Protein AF-A0A943X2M8-F1 (afdb_monomer)

Foldseek 3Di:
DDQCLLCCLVVLCVVLVVVLVPDPDPVVSVVSQLVSLVVSLVSLVVSLPDPHDWRFPDDDDVPDTDIDDRDPVNSVVSNVVSVVSSVD

Secondary structure (DSSP, 8-state):
--GGGGGHHHHHHHHHHHHHHT---HHHHHHHHHHHHHHHHHHHHHHHHS----EEEEEEETTEEEEE---HHHHHHHHHHHHHHHH-

Structure (mmCIF, N/CA/C/O backbone):
data_AF-A0A943X2M8-F1
#
_entry.id   AF-A0A943X2M8-F1
#
loop_
_atom_site.group_PDB
_atom_site.id
_atom_site.type_symbol
_atom_site.label_atom_id
_atom_site.label_alt_id
_atom_site.label_comp_id
_atom_site.label_asym_id
_atom_site.label_entity_id
_atom_site.label_seq_id
_atom_site.pdbx_PDB_ins_code
_atom_site.Cartn_x
_atom_site.Cartn_y
_atom_site.Cartn_z
_atom_site.occupancy
_atom_site.B_iso_or_equiv
_atom_site.auth_seq_id
_atom_site.auth_comp_id
_atom_site.auth_asym_id
_atom_site.auth_atom_id
_atom_site.pdbx_PDB_model_num
ATOM 1 N N . MET A 1 1 ? 6.752 1.835 23.129 1.00 49.66 1 MET A N 1
ATOM 2 C CA . MET A 1 1 ? 6.903 1.246 21.777 1.00 49.66 1 MET A CA 1
ATOM 3 C C . MET A 1 1 ? 6.356 2.252 20.770 1.00 49.66 1 MET A C 1
ATOM 5 O O . MET A 1 1 ? 5.315 2.839 21.039 1.00 49.66 1 MET A O 1
ATOM 9 N N . TRP A 1 2 ? 7.106 2.584 19.716 1.00 55.41 2 TRP A N 1
ATOM 10 C CA . TRP A 1 2 ? 6.785 3.706 18.818 1.00 55.41 2 TRP A CA 1
ATOM 11 C C . TRP A 1 2 ? 5.479 3.441 18.049 1.00 55.41 2 TRP A C 1
ATOM 13 O O . TRP A 1 2 ? 5.332 2.391 17.440 1.00 55.41 2 TRP A O 1
ATOM 23 N N . ARG A 1 3 ? 4.524 4.380 18.066 1.00 62.75 3 ARG A N 1
ATOM 24 C CA . ARG A 1 3 ? 3.170 4.172 17.508 1.00 62.75 3 ARG A CA 1
ATOM 25 C C . ARG A 1 3 ? 3.082 4.285 15.971 1.00 62.75 3 ARG A C 1
ATOM 27 O O . ARG A 1 3 ? 2.102 3.853 15.384 1.00 62.75 3 ARG A O 1
ATOM 34 N N . GLY A 1 4 ? 4.105 4.832 15.308 1.00 71.62 4 GLY A N 1
ATOM 35 C CA . GLY A 1 4 ? 4.083 5.127 13.865 1.00 71.62 4 GLY A CA 1
ATOM 36 C C . GLY A 1 4 ? 4.307 3.938 12.918 1.00 71.62 4 GLY A C 1
ATOM 37 O O . GLY A 1 4 ? 4.287 4.124 11.706 1.00 71.62 4 GLY A O 1
ATOM 38 N N . TRP A 1 5 ? 4.517 2.721 13.425 1.00 80.62 5 TRP A N 1
ATOM 39 C CA . TRP A 1 5 ? 4.844 1.556 12.587 1.00 80.62 5 TRP A CA 1
ATOM 40 C C . TRP A 1 5 ? 3.692 1.140 11.668 1.00 80.62 5 TRP A C 1
ATOM 42 O O . TRP A 1 5 ? 3.939 0.652 10.571 1.00 80.62 5 TRP A O 1
ATOM 52 N N . LEU A 1 6 ? 2.446 1.421 12.064 1.00 84.25 6 LEU A N 1
ATOM 53 C CA . LEU A 1 6 ? 1.251 1.172 11.251 1.00 84.25 6 LEU A CA 1
ATOM 54 C C . LEU A 1 6 ? 1.199 2.008 9.964 1.00 84.25 6 LEU A C 1
ATOM 56 O O . LEU A 1 6 ? 0.476 1.653 9.037 1.00 84.25 6 LEU A O 1
ATOM 60 N N . LEU A 1 7 ? 1.980 3.088 9.877 1.00 87.19 7 LEU A N 1
ATOM 61 C CA . LEU A 1 7 ? 2.101 3.878 8.653 1.00 87.19 7 LEU A CA 1
ATOM 62 C C . LEU A 1 7 ? 3.078 3.265 7.650 1.00 87.19 7 LEU A C 1
ATOM 64 O O . LEU A 1 7 ? 2.919 3.488 6.454 1.00 87.19 7 LEU A O 1
ATOM 68 N N . LEU A 1 8 ? 4.080 2.502 8.100 1.00 89.19 8 LEU A N 1
ATOM 69 C CA . LEU A 1 8 ? 5.126 1.973 7.217 1.00 89.19 8 L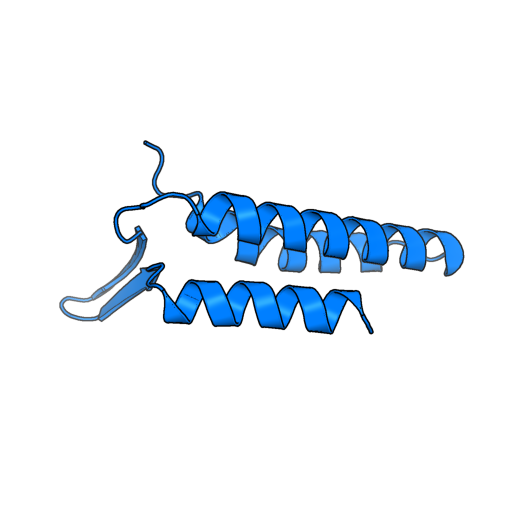EU A CA 1
ATOM 70 C C . LEU A 1 8 ? 4.553 1.125 6.067 1.00 89.19 8 LEU A C 1
ATOM 72 O O . LEU A 1 8 ? 4.937 1.380 4.925 1.00 89.19 8 LEU A O 1
ATOM 76 N N . PRO A 1 9 ? 3.600 0.198 6.305 1.00 88.44 9 PRO A N 1
ATOM 77 C CA . PRO A 1 9 ? 2.956 -0.568 5.238 1.00 88.44 9 PRO A CA 1
ATOM 78 C C . PRO A 1 9 ? 2.196 0.285 4.218 1.00 88.44 9 PRO A C 1
ATOM 80 O O . PRO A 1 9 ? 1.950 -0.165 3.108 1.00 88.44 9 PRO A O 1
ATOM 83 N N . ILE A 1 10 ? 1.804 1.508 4.570 1.00 89.19 10 ILE A N 1
ATOM 84 C CA . ILE A 1 10 ? 1.095 2.421 3.666 1.00 89.19 10 ILE A CA 1
ATOM 85 C C . ILE A 1 10 ? 2.104 3.300 2.912 1.00 89.19 10 ILE A C 1
ATOM 87 O O . ILE A 1 10 ? 1.966 3.534 1.712 1.00 89.19 10 ILE A O 1
ATOM 91 N N . LEU A 1 11 ? 3.152 3.758 3.600 1.00 91.00 11 LEU A N 1
ATOM 92 C CA . LEU A 1 11 ? 4.161 4.665 3.055 1.00 91.00 11 LEU A CA 1
ATOM 93 C C . LEU A 1 11 ? 5.137 3.972 2.101 1.00 91.00 11 LEU A C 1
ATOM 95 O O . LEU A 1 11 ? 5.484 4.553 1.075 1.00 91.00 11 LEU A O 1
ATOM 99 N N . LEU A 1 12 ? 5.577 2.748 2.408 1.00 91.88 12 LEU A N 1
ATOM 100 C CA . LEU A 1 12 ? 6.543 2.015 1.586 1.00 91.88 12 LEU A CA 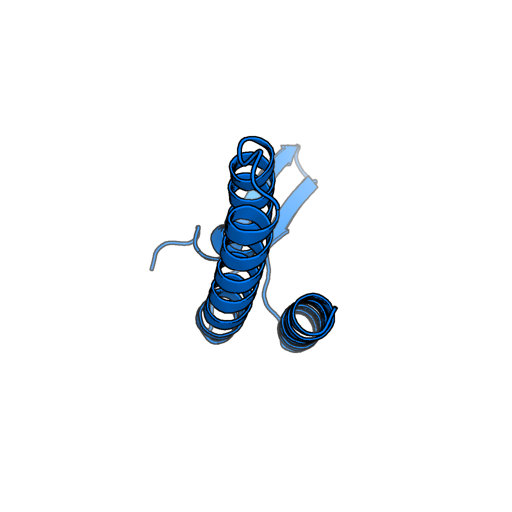1
ATOM 101 C C . LEU A 1 12 ? 6.085 1.826 0.125 1.00 91.88 12 LEU A C 1
ATOM 103 O O . LEU A 1 12 ? 6.856 2.181 -0.771 1.00 91.88 12 LEU A O 1
ATOM 107 N N . PRO A 1 13 ? 4.859 1.348 -0.165 1.00 91.25 13 PRO A N 1
ATOM 108 C CA . PRO A 1 13 ? 4.418 1.174 -1.542 1.00 91.25 13 PRO A CA 1
ATOM 109 C C . PRO A 1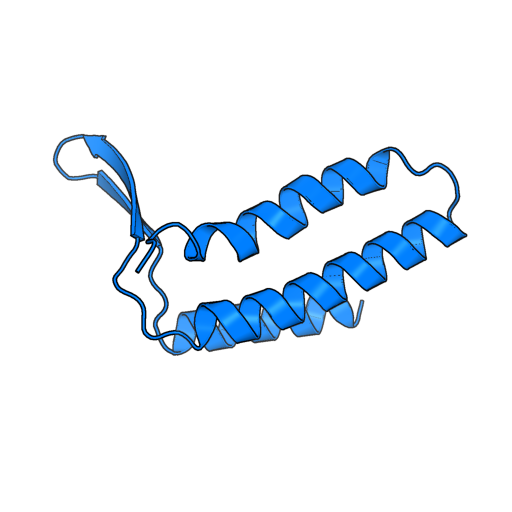 13 ? 4.116 2.516 -2.218 1.00 91.25 13 PRO A C 1
ATOM 111 O O . PRO A 1 13 ? 4.385 2.659 -3.408 1.00 91.25 13 PRO A O 1
ATOM 114 N N . ALA A 1 14 ? 3.630 3.519 -1.478 1.00 91.56 14 ALA A N 1
ATOM 115 C CA . ALA A 1 14 ? 3.368 4.848 -2.025 1.0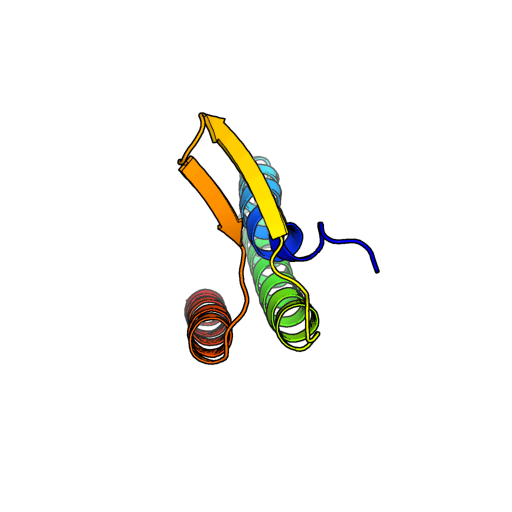0 91.56 14 ALA A CA 1
ATOM 116 C C . ALA A 1 14 ? 4.665 5.548 -2.465 1.00 91.56 14 ALA A C 1
ATOM 118 O O . ALA A 1 14 ? 4.794 5.966 -3.615 1.00 91.56 14 ALA A O 1
ATOM 119 N N . LEU A 1 15 ? 5.657 5.629 -1.575 1.00 92.50 15 LEU A N 1
ATOM 120 C CA . LEU A 1 15 ? 6.936 6.282 -1.859 1.00 92.50 15 LEU A CA 1
ATOM 121 C C . LEU A 1 15 ? 7.785 5.466 -2.829 1.00 92.50 15 LEU A C 1
ATOM 123 O O . LEU A 1 15 ? 8.357 6.012 -3.772 1.00 92.50 15 LEU A O 1
ATOM 127 N N . GLY A 1 16 ? 7.859 4.153 -2.628 1.00 90.19 16 GLY A N 1
ATOM 128 C CA . GLY A 1 16 ? 8.635 3.296 -3.507 1.00 90.19 16 GLY A CA 1
ATOM 129 C C . GLY A 1 16 ? 8.010 3.174 -4.901 1.00 90.19 16 GLY A C 1
ATOM 130 O O . GLY A 1 16 ? 8.743 3.153 -5.886 1.00 90.19 16 GLY A O 1
ATOM 131 N N . GLY A 1 17 ? 6.678 3.211 -5.018 1.00 89.38 17 GLY A N 1
ATOM 132 C CA . GLY A 1 17 ? 5.980 3.307 -6.301 1.00 89.38 17 GLY A CA 1
ATOM 133 C C . GLY A 1 17 ? 6.371 4.564 -7.080 1.00 89.38 17 GLY A C 1
ATOM 134 O O . GLY A 1 17 ? 6.705 4.466 -8.260 1.00 89.38 17 GLY A O 1
ATOM 135 N N . ILE A 1 18 ? 6.434 5.722 -6.410 1.00 92.38 18 ILE A N 1
ATOM 136 C CA . ILE A 1 18 ? 6.930 6.975 -7.006 1.00 92.38 18 ILE A CA 1
ATOM 137 C C . ILE A 1 18 ? 8.397 6.831 -7.430 1.00 92.38 18 ILE A C 1
ATOM 139 O O . ILE A 1 18 ? 8.751 7.200 -8.548 1.00 92.38 18 ILE A O 1
ATOM 143 N N . GLY A 1 19 ? 9.251 6.253 -6.580 1.00 88.81 19 GLY A N 1
ATOM 144 C CA . GLY A 1 19 ? 10.674 6.063 -6.884 1.00 88.81 19 GLY A CA 1
ATOM 145 C C . GLY A 1 19 ? 10.923 5.209 -8.133 1.00 88.81 19 GLY A C 1
ATOM 146 O O . GLY A 1 19 ? 11.832 5.483 -8.916 1.00 88.81 19 GLY A O 1
ATOM 147 N N . VAL A 1 20 ? 10.075 4.209 -8.373 1.00 90.25 20 VAL A N 1
ATOM 148 C CA . VAL A 1 20 ? 10.156 3.329 -9.547 1.00 90.25 20 VAL A CA 1
ATOM 149 C C . VAL A 1 20 ? 9.795 4.058 -10.854 1.00 90.25 20 VAL A C 1
ATOM 151 O O . VAL A 1 20 ? 10.268 3.648 -11.919 1.00 90.25 20 VAL A O 1
ATOM 154 N N . LEU A 1 21 ? 9.027 5.156 -10.809 1.00 88.94 21 LEU A N 1
ATOM 155 C CA . LEU A 1 21 ? 8.670 5.948 -12.001 1.00 88.94 21 LEU A CA 1
ATOM 156 C C . LEU A 1 21 ? 9.894 6.566 -12.689 1.00 88.94 21 LEU A C 1
ATOM 158 O O . LEU A 1 21 ? 9.901 6.701 -13.910 1.00 88.94 21 LEU A O 1
ATOM 162 N N . GLY A 1 22 ? 10.945 6.883 -11.928 1.00 88.25 22 GLY A N 1
ATOM 163 C CA . GLY A 1 22 ? 12.203 7.410 -12.467 1.00 88.25 22 GLY A CA 1
ATOM 164 C C . GLY A 1 22 ? 13.065 6.369 -13.193 1.00 88.25 22 GLY A C 1
ATOM 165 O O . GLY A 1 22 ? 14.097 6.710 -13.767 1.00 88.25 22 GLY A O 1
ATOM 166 N N . ILE A 1 23 ? 12.682 5.087 -13.180 1.00 90.12 23 ILE A N 1
ATOM 167 C CA . ILE A 1 23 ? 13.462 4.013 -13.800 1.00 90.12 23 ILE A CA 1
ATOM 168 C C . ILE A 1 23 ? 13.003 3.809 -15.246 1.00 90.12 23 ILE A C 1
ATOM 170 O O . ILE A 1 23 ? 11.993 3.162 -15.531 1.00 90.12 23 ILE A O 1
ATOM 174 N N . HIS A 1 24 ? 13.805 4.305 -16.184 1.00 89.81 24 HIS A N 1
ATOM 175 C CA . HIS A 1 24 ? 13.501 4.219 -17.615 1.00 89.81 24 HIS A CA 1
ATOM 176 C C . HIS A 1 24 ? 13.794 2.843 -18.237 1.00 89.81 24 HIS A C 1
ATOM 178 O O . HIS A 1 24 ? 13.329 2.541 -19.333 1.00 89.81 24 HIS A O 1
ATOM 184 N N . THR A 1 25 ? 14.527 1.969 -17.543 1.00 93.31 25 THR A N 1
ATOM 185 C CA . THR A 1 25 ? 14.853 0.624 -18.034 1.00 93.31 25 THR A CA 1
ATOM 186 C C . THR A 1 25 ? 13.864 -0.422 -17.520 1.00 93.31 25 THR A C 1
ATOM 188 O O . THR A 1 25 ? 13.789 -0.707 -16.326 1.00 93.31 25 THR A O 1
ATOM 191 N N . LEU A 1 26 ? 13.144 -1.077 -18.437 1.00 89.94 26 LEU A N 1
ATOM 192 C CA . LEU A 1 26 ? 12.111 -2.077 -18.118 1.00 89.94 26 LEU A CA 1
ATOM 193 C C . LEU A 1 26 ? 12.604 -3.212 -17.204 1.00 89.94 26 LEU A C 1
ATOM 195 O O . LEU A 1 26 ? 11.898 -3.611 -16.278 1.00 89.94 26 LEU A O 1
ATOM 199 N N . ARG A 1 27 ? 13.822 -3.722 -17.433 1.00 93.25 27 ARG A N 1
ATOM 200 C CA . ARG A 1 27 ? 14.403 -4.820 -16.641 1.00 93.25 27 ARG A CA 1
ATOM 201 C C . ARG A 1 27 ? 14.663 -4.408 -15.189 1.00 93.25 27 ARG A C 1
ATOM 203 O O . ARG A 1 27 ? 14.348 -5.169 -14.277 1.00 93.25 27 ARG A O 1
ATOM 210 N N . VAL A 1 28 ? 15.233 -3.221 -14.982 1.00 91.94 28 VAL A N 1
ATOM 211 C CA . VAL A 1 28 ? 15.534 -2.692 -13.643 1.00 91.94 28 VAL A CA 1
ATOM 212 C C . VAL A 1 28 ? 14.242 -2.302 -12.941 1.00 91.94 28 VAL A C 1
ATOM 214 O O . VAL A 1 28 ? 14.057 -2.661 -11.784 1.00 91.94 28 VAL A O 1
ATOM 217 N N . ARG A 1 29 ? 13.308 -1.675 -13.665 1.00 91.75 29 ARG A N 1
ATOM 218 C CA . ARG A 1 29 ? 11.993 -1.302 -13.142 1.00 91.75 29 ARG A CA 1
ATOM 219 C C . ARG A 1 29 ? 11.237 -2.519 -12.624 1.00 91.75 29 ARG A C 1
ATOM 221 O O . ARG A 1 29 ? 10.764 -2.500 -11.497 1.00 91.75 29 ARG A O 1
ATOM 228 N N . ARG A 1 30 ? 11.194 -3.609 -13.401 1.00 90.88 30 ARG A N 1
ATOM 229 C CA . ARG A 1 30 ? 10.538 -4.858 -12.984 1.00 90.88 30 ARG A CA 1
ATOM 230 C C . ARG A 1 30 ? 11.178 -5.441 -11.723 1.00 90.88 30 ARG A C 1
ATOM 232 O O . ARG A 1 30 ? 10.459 -5.769 -10.792 1.00 90.88 30 ARG A O 1
ATOM 239 N N . ARG A 1 31 ? 12.514 -5.512 -11.656 1.00 92.56 31 ARG A N 1
ATOM 240 C CA . ARG A 1 31 ? 13.217 -5.987 -10.449 1.00 92.56 31 ARG A CA 1
ATOM 241 C C . ARG A 1 31 ? 12.937 -5.107 -9.232 1.00 92.56 31 ARG A C 1
ATOM 243 O O . ARG A 1 31 ? 12.701 -5.641 -8.157 1.00 92.56 31 ARG A O 1
ATOM 250 N N . ALA A 1 32 ? 12.941 -3.787 -9.404 1.00 92.81 32 ALA A N 1
ATOM 251 C CA . ALA A 1 32 ? 12.648 -2.842 -8.333 1.00 92.81 32 ALA A CA 1
ATOM 252 C C . ALA A 1 32 ? 11.216 -3.012 -7.803 1.00 92.81 32 ALA A C 1
ATOM 254 O O . ALA A 1 32 ? 11.033 -3.086 -6.593 1.00 92.81 32 ALA A O 1
ATOM 255 N N . VAL A 1 33 ? 10.223 -3.167 -8.690 1.00 92.06 33 VAL A N 1
ATOM 256 C CA . VAL A 1 33 ? 8.833 -3.469 -8.301 1.00 92.06 33 VAL A CA 1
ATOM 257 C C . VAL A 1 33 ? 8.746 -4.798 -7.556 1.00 92.06 33 VAL A C 1
ATOM 259 O O . VAL A 1 33 ? 8.161 -4.844 -6.481 1.00 92.06 33 VAL A O 1
ATOM 262 N N . SER A 1 34 ? 9.362 -5.868 -8.068 1.00 92.19 34 SER A N 1
ATOM 263 C CA . SER A 1 34 ? 9.333 -7.175 -7.398 1.00 92.19 34 SER A CA 1
ATOM 264 C C . SER A 1 34 ? 9.966 -7.130 -6.004 1.00 92.19 34 SER A C 1
ATOM 266 O O . SER A 1 34 ? 9.415 -7.697 -5.065 1.00 92.19 34 SER A O 1
ATOM 268 N N . LEU A 1 35 ? 11.095 -6.431 -5.846 1.00 93.25 35 LEU A N 1
ATOM 269 C CA . LEU A 1 35 ? 11.737 -6.240 -4.542 1.00 93.25 35 LEU A CA 1
ATOM 270 C C . LEU A 1 35 ? 10.871 -5.404 -3.598 1.00 93.25 35 LEU A C 1
ATOM 272 O O . LEU A 1 35 ? 10.766 -5.734 -2.421 1.00 93.25 35 LEU A O 1
ATOM 276 N N . LEU A 1 36 ? 10.228 -4.355 -4.113 1.00 93.81 36 LEU A N 1
ATOM 277 C CA . LEU A 1 36 ? 9.307 -3.524 -3.347 1.00 93.81 36 LEU A CA 1
ATOM 278 C C . LEU A 1 36 ? 8.108 -4.329 -2.842 1.00 93.81 36 LEU A C 1
ATOM 280 O O . LEU A 1 36 ? 7.776 -4.241 -1.665 1.00 93.81 36 LEU A O 1
ATOM 284 N N . LEU A 1 37 ? 7.495 -5.146 -3.699 1.00 92.69 37 LEU A N 1
ATOM 285 C CA . LEU A 1 37 ? 6.362 -5.992 -3.322 1.00 92.69 37 LEU A CA 1
ATOM 286 C C . LEU A 1 37 ? 6.779 -7.092 -2.332 1.00 92.69 37 LEU A C 1
ATOM 288 O O . LEU A 1 37 ? 6.057 -7.355 -1.374 1.00 92.69 37 LEU A O 1
ATOM 292 N N . ALA A 1 38 ? 7.967 -7.685 -2.496 1.00 93.00 38 ALA A N 1
ATOM 293 C CA . ALA A 1 38 ? 8.505 -8.648 -1.532 1.00 93.00 38 ALA A CA 1
ATOM 294 C C . ALA A 1 38 ? 8.752 -8.002 -0.157 1.00 93.00 38 ALA A C 1
ATOM 296 O O . ALA A 1 38 ? 8.349 -8.543 0.874 1.00 93.00 38 ALA A O 1
ATOM 297 N N . ALA A 1 39 ? 9.379 -6.822 -0.138 1.00 93.44 39 ALA A N 1
ATOM 298 C CA . ALA A 1 39 ? 9.603 -6.057 1.084 1.00 93.44 39 ALA A CA 1
ATOM 299 C C . ALA A 1 39 ? 8.278 -5.657 1.748 1.00 93.44 39 ALA A C 1
ATOM 301 O O . ALA A 1 39 ? 8.151 -5.756 2.966 1.00 93.44 39 ALA A O 1
ATOM 302 N N . GLN A 1 40 ? 7.279 -5.270 0.953 1.00 92.75 40 GLN A N 1
ATOM 303 C CA . GLN A 1 40 ? 5.940 -4.935 1.424 1.00 92.75 40 GLN A CA 1
ATOM 304 C C . GLN A 1 40 ? 5.266 -6.118 2.126 1.00 92.75 40 GLN A C 1
ATOM 306 O O . GLN A 1 40 ? 4.687 -5.949 3.198 1.00 92.75 40 GLN A O 1
ATOM 311 N N . LEU A 1 41 ? 5.376 -7.318 1.556 1.00 91.75 41 LEU A N 1
ATOM 312 C CA . LEU A 1 41 ? 4.790 -8.531 2.121 1.00 91.75 41 LEU A CA 1
ATOM 313 C C . LEU A 1 41 ? 5.422 -8.887 3.475 1.00 91.75 41 LEU A C 1
ATOM 315 O O . LEU A 1 41 ? 4.711 -9.164 4.441 1.00 91.75 41 LEU A O 1
ATOM 319 N N . LEU A 1 42 ? 6.752 -8.794 3.575 1.00 91.62 42 LEU A N 1
ATOM 320 C CA . LEU A 1 42 ? 7.477 -8.987 4.836 1.00 91.62 42 LEU A CA 1
ATOM 321 C C . LEU A 1 42 ? 7.121 -7.920 5.875 1.00 91.62 42 LEU A C 1
ATOM 323 O O . LEU A 1 42 ? 6.933 -8.235 7.050 1.00 91.62 42 LEU A O 1
ATOM 327 N N . LEU A 1 43 ? 7.016 -6.662 5.448 1.00 91.38 43 LEU A N 1
ATOM 328 C CA . LEU A 1 43 ? 6.700 -5.541 6.322 1.00 91.38 43 LEU A CA 1
ATOM 329 C C . LEU A 1 43 ? 5.295 -5.670 6.910 1.00 91.38 43 LEU A C 1
ATOM 331 O O . LEU A 1 43 ? 5.131 -5.494 8.115 1.00 91.38 43 LEU A O 1
ATOM 335 N N . VAL A 1 44 ? 4.298 -6.007 6.088 1.00 90.19 44 VAL A N 1
ATOM 336 C CA . VAL A 1 44 ? 2.936 -6.268 6.565 1.00 90.19 44 VAL A CA 1
ATOM 337 C C . VAL A 1 44 ? 2.949 -7.423 7.556 1.00 90.19 44 VAL A C 1
ATOM 339 O O . VAL A 1 44 ? 2.513 -7.224 8.685 1.00 90.19 44 VAL A O 1
ATOM 342 N N . ALA A 1 45 ? 3.543 -8.568 7.211 1.00 88.62 45 ALA A N 1
ATOM 343 C CA . ALA A 1 45 ? 3.608 -9.722 8.109 1.00 88.62 45 ALA A CA 1
ATOM 344 C C . ALA A 1 45 ? 4.293 -9.404 9.455 1.00 88.62 45 ALA A C 1
ATOM 346 O O . ALA A 1 45 ? 3.877 -9.906 10.498 1.00 88.62 45 ALA A O 1
ATOM 347 N N . ALA A 1 46 ? 5.328 -8.559 9.460 1.00 88.62 46 ALA A N 1
ATOM 348 C CA . ALA A 1 46 ? 6.022 -8.151 10.678 1.00 88.62 46 ALA A CA 1
ATOM 349 C C . ALA A 1 46 ? 5.206 -7.150 11.513 1.00 88.62 46 ALA A C 1
ATOM 351 O O . ALA A 1 46 ? 4.999 -7.364 12.706 1.00 88.62 46 ALA A O 1
ATOM 352 N N . VAL A 1 47 ? 4.719 -6.069 10.897 1.00 85.00 47 VAL A N 1
ATOM 353 C CA . VAL A 1 47 ? 4.011 -4.976 11.586 1.00 85.00 47 VAL A CA 1
ATOM 354 C C . VAL A 1 47 ? 2.655 -5.437 12.111 1.00 85.00 47 VAL A C 1
ATOM 356 O O . VAL A 1 47 ? 2.285 -5.107 13.234 1.00 85.00 47 VAL A O 1
ATOM 359 N N . PHE A 1 48 ? 1.921 -6.228 11.331 1.00 79.81 48 PHE A N 1
ATOM 360 C CA . PHE A 1 48 ? 0.575 -6.681 11.679 1.00 79.81 48 PHE A CA 1
ATOM 361 C C . PHE A 1 48 ? 0.575 -7.873 12.653 1.00 79.81 48 PHE A C 1
ATOM 363 O O . PHE A 1 48 ? -0.457 -8.162 13.262 1.00 79.81 48 PHE A O 1
ATOM 370 N N . ARG A 1 49 ? 1.722 -8.534 12.870 1.00 80.19 49 ARG A N 1
ATOM 371 C CA . ARG A 1 49 ? 1.902 -9.512 13.958 1.00 80.19 49 ARG A CA 1
ATOM 372 C C . ARG A 1 49 ? 2.169 -8.884 15.316 1.00 80.19 49 ARG A C 1
ATOM 374 O O . ARG A 1 49 ? 1.912 -9.534 16.325 1.00 80.19 49 ARG A O 1
ATOM 381 N N . MET A 1 50 ? 2.660 -7.649 15.359 1.00 74.62 50 MET A N 1
ATOM 382 C CA . MET A 1 50 ? 2.837 -6.951 16.624 1.00 74.62 50 MET A CA 1
ATOM 383 C C . MET A 1 50 ? 1.463 -6.577 17.181 1.00 74.62 50 MET A C 1
ATOM 385 O O . MET A 1 50 ? 0.697 -5.855 16.543 1.00 74.62 50 MET A O 1
ATOM 389 N N . GLU A 1 51 ? 1.140 -7.075 18.373 1.00 66.44 51 GLU A N 1
ATOM 390 C CA . GLU A 1 51 ? -0.000 -6.564 19.128 1.00 66.44 51 GLU A CA 1
ATOM 391 C C . GLU A 1 51 ? 0.290 -5.105 19.481 1.00 66.44 51 GLU A C 1
ATOM 393 O O . GLU A 1 51 ? 1.196 -4.792 20.254 1.00 66.44 51 GLU A O 1
ATOM 398 N N . GLY A 1 52 ? -0.417 -4.205 18.804 1.00 65.56 52 GLY A N 1
ATOM 399 C CA . GLY A 1 52 ? -0.165 -2.777 18.858 1.00 65.56 52 GLY A CA 1
ATOM 400 C C . GLY A 1 52 ? -1.408 -2.014 19.277 1.00 65.56 52 GLY A C 1
ATOM 401 O O . GLY A 1 52 ? -2.512 -2.274 18.799 1.00 65.56 52 GLY A O 1
ATOM 402 N N . GLU A 1 53 ? -1.201 -1.032 20.149 1.00 73.12 53 GLU A N 1
ATOM 403 C CA . GLU A 1 53 ? -2.193 -0.004 20.443 1.00 73.12 53 GLU A CA 1
ATOM 404 C C . GLU A 1 53 ? -2.615 0.723 19.153 1.00 73.12 53 GLU A C 1
ATOM 406 O O . GLU A 1 53 ? -1.770 0.964 18.280 1.00 73.12 53 GLU A O 1
ATOM 411 N N . PRO A 1 54 ? -3.895 1.114 19.020 1.00 80.19 54 PRO A N 1
ATOM 412 C CA . PRO A 1 54 ? -4.360 1.881 17.875 1.00 80.19 54 PRO A CA 1
ATOM 413 C C . PRO A 1 54 ? -3.552 3.174 17.722 1.00 80.19 54 PRO A C 1
ATOM 415 O O . PRO A 1 54 ? -3.291 3.904 18.684 1.00 80.19 54 PRO A O 1
ATOM 418 N N . PHE A 1 55 ? -3.174 3.481 16.487 1.00 83.69 55 PHE A N 1
ATOM 419 C CA . PHE A 1 55 ? -2.448 4.692 16.148 1.00 83.69 55 PHE A CA 1
ATOM 420 C C . PHE A 1 55 ? -3.410 5.756 15.633 1.00 83.69 55 PHE A C 1
ATOM 422 O O . PHE A 1 55 ? -3.993 5.622 14.561 1.00 83.69 55 PHE A O 1
ATOM 429 N N . VAL A 1 56 ? -3.563 6.837 16.393 1.00 84.50 56 VAL A N 1
ATOM 430 C CA . VAL A 1 56 ? -4.313 8.014 15.946 1.00 84.50 56 VAL A CA 1
ATOM 431 C C . VAL A 1 56 ? -3.389 8.862 15.078 1.00 84.50 56 VAL A C 1
ATOM 433 O O . VAL A 1 56 ? -2.445 9.464 15.582 1.00 84.50 56 VAL A O 1
ATOM 436 N N . PHE A 1 57 ? -3.649 8.876 13.77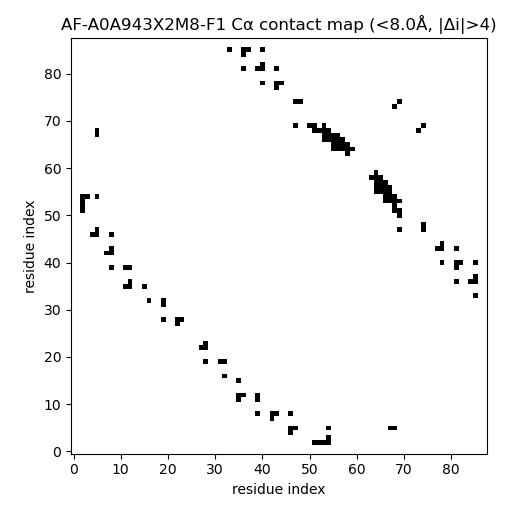4 1.00 80.81 57 PHE A N 1
ATOM 437 C CA . PHE A 1 57 ? -2.857 9.608 12.792 1.00 80.81 57 PHE A CA 1
ATOM 438 C C . PHE A 1 57 ? -3.188 11.101 12.787 1.00 80.81 57 PHE A C 1
ATOM 440 O O . PHE A 1 57 ? -2.283 11.931 12.752 1.00 80.81 57 PHE A O 1
ATOM 447 N N . LEU A 1 58 ? -4.479 11.447 12.818 1.00 82.38 58 LEU A N 1
ATOM 448 C CA . LEU A 1 58 ? -4.923 12.835 12.714 1.00 82.38 58 LEU A CA 1
ATOM 449 C C . LEU A 1 58 ? -6.264 13.040 13.422 1.00 82.38 58 LEU A C 1
ATOM 451 O O . LEU A 1 58 ? -7.166 12.212 13.305 1.00 82.38 58 LEU A O 1
ATOM 455 N N . THR A 1 59 ? -6.403 14.160 14.125 1.00 82.31 59 THR A N 1
ATOM 456 C CA . THR A 1 59 ? -7.655 14.590 14.763 1.00 82.31 59 THR A CA 1
ATOM 457 C C . THR A 1 59 ? -8.068 15.899 14.106 1.00 82.31 59 THR A C 1
ATOM 459 O O . THR A 1 59 ? -7.340 16.880 14.218 1.00 82.31 59 THR A O 1
ATOM 462 N N . LEU A 1 60 ? -9.184 15.906 13.372 1.00 79.69 60 LEU A N 1
ATOM 463 C CA . LEU A 1 60 ? -9.606 17.078 12.590 1.00 79.69 60 LEU A CA 1
ATOM 464 C C . LEU A 1 60 ? -10.405 18.080 13.427 1.00 79.69 60 LEU A C 1
ATOM 466 O O . LEU A 1 60 ? -10.316 19.280 13.206 1.00 79.69 60 LEU A O 1
ATOM 470 N N . THR A 1 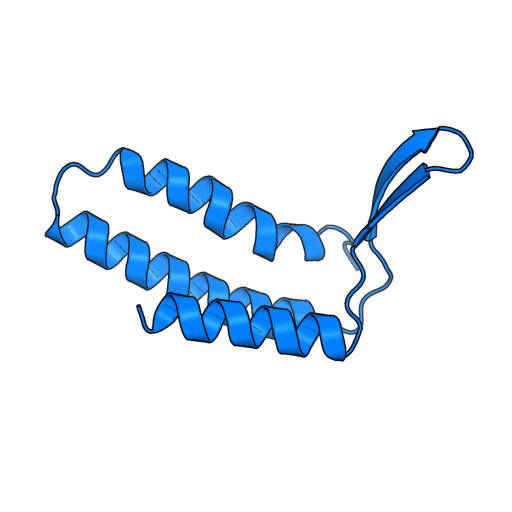61 ? -11.235 17.576 14.337 1.00 84.44 61 THR A N 1
ATOM 471 C CA . THR A 1 61 ? -12.204 18.336 15.140 1.00 84.44 61 THR A CA 1
ATOM 472 C C . THR A 1 61 ? -12.721 17.432 16.268 1.00 84.44 61 THR A C 1
ATOM 474 O O . THR A 1 61 ? -12.445 16.224 16.262 1.00 84.44 61 THR A O 1
ATOM 477 N N . GLU A 1 62 ? -13.447 17.985 17.241 1.00 75.56 62 GLU A N 1
ATOM 478 C CA . GLU A 1 62 ? -14.108 17.221 18.300 1.00 75.56 62 GLU A CA 1
ATOM 479 C C . GLU A 1 62 ? -15.104 16.217 17.694 1.00 75.56 62 GLU A C 1
ATOM 481 O O . GLU A 1 62 ? -16.227 16.548 17.329 1.00 75.56 62 GLU A O 1
ATOM 486 N N . GLY A 1 63 ? -14.651 14.971 17.533 1.00 79.12 63 GLY A N 1
ATOM 487 C CA . G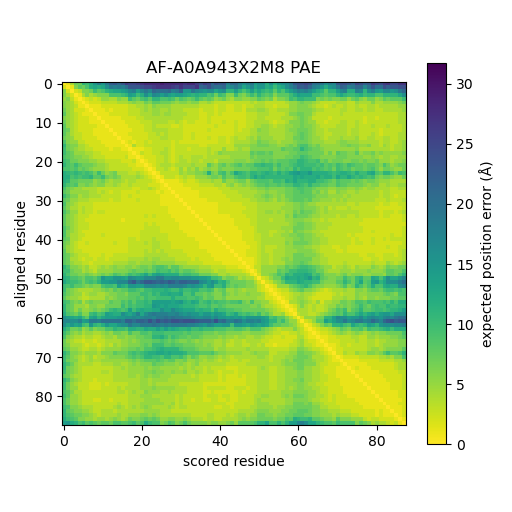LY A 1 63 ? -15.462 13.844 17.066 1.00 79.12 63 GLY A CA 1
ATOM 488 C C . GLY A 1 63 ? -14.879 13.063 15.887 1.00 79.12 63 GLY A C 1
ATOM 489 O O . GLY A 1 63 ? -15.196 11.883 15.747 1.00 79.12 63 GLY A O 1
ATOM 490 N N . VAL A 1 64 ? -13.981 13.646 15.080 1.00 86.12 64 VAL A N 1
ATOM 491 C CA .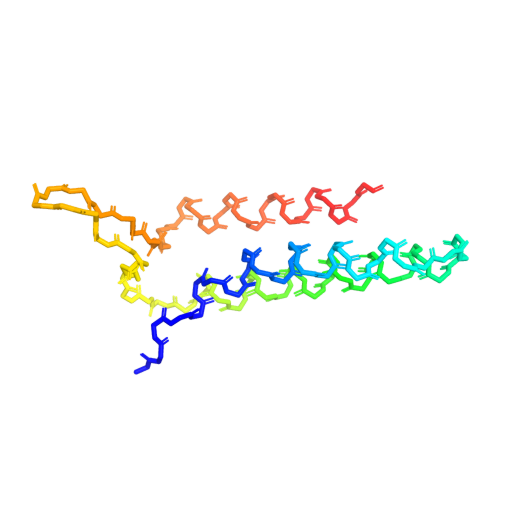 VAL A 1 64 ? -13.423 12.971 13.888 1.00 86.12 64 VAL A CA 1
ATOM 492 C C . VAL A 1 64 ? -11.928 12.718 14.047 1.00 86.12 64 VAL A C 1
ATOM 494 O O . VAL A 1 64 ? -11.112 13.642 14.090 1.00 86.12 64 VAL A O 1
ATOM 497 N N . ARG A 1 65 ? -11.570 11.431 14.109 1.00 88.25 65 ARG A N 1
ATOM 498 C CA . ARG A 1 65 ? -10.192 10.949 14.239 1.00 88.25 65 ARG A CA 1
ATOM 499 C C . ARG A 1 65 ? -9.898 9.907 13.171 1.00 88.25 65 ARG A C 1
ATOM 501 O O . ARG A 1 65 ? -10.653 8.952 13.016 1.00 88.25 65 ARG A O 1
ATOM 508 N N . PHE A 1 66 ? -8.764 10.051 12.502 1.00 86.31 66 PHE A N 1
ATOM 509 C CA . PHE A 1 66 ? -8.184 8.994 11.689 1.00 86.31 66 PHE A CA 1
ATOM 510 C C . PHE A 1 66 ? -7.373 8.077 12.590 1.00 86.31 66 PHE A C 1
ATOM 512 O O . PHE A 1 66 ? -6.351 8.481 13.146 1.00 86.31 66 PHE A O 1
ATOM 519 N N . VAL A 1 67 ? -7.850 6.847 12.747 1.00 86.56 67 VAL A N 1
ATOM 520 C CA . VAL A 1 67 ? -7.225 5.843 13.604 1.00 86.56 67 VAL A CA 1
ATOM 521 C C . VAL A 1 67 ? -6.888 4.622 12.767 1.00 86.56 67 VAL A C 1
ATOM 523 O O . VAL A 1 67 ? -7.762 4.028 12.144 1.00 86.56 67 VAL A O 1
ATOM 526 N N . LEU A 1 68 ? -5.617 4.242 12.775 1.00 86.38 68 LEU A N 1
ATOM 527 C CA . LEU A 1 68 ? -5.146 2.978 12.242 1.00 86.38 68 LEU A CA 1
ATOM 528 C C . LEU A 1 68 ? -5.158 1.950 13.367 1.00 86.38 68 LEU A C 1
ATOM 530 O O . LEU A 1 68 ? -4.541 2.145 14.416 1.00 86.38 68 LEU A O 1
ATOM 534 N N . ARG A 1 69 ? -5.874 0.853 13.148 1.00 84.06 69 ARG A N 1
ATOM 535 C CA . ARG A 1 69 ? -5.958 -0.267 14.082 1.00 84.06 69 ARG A CA 1
ATOM 536 C C . ARG A 1 69 ? -5.796 -1.570 13.319 1.00 84.06 69 ARG A C 1
ATOM 538 O O . ARG A 1 69 ? -6.285 -1.698 12.203 1.00 84.06 69 ARG A O 1
ATOM 545 N N . THR A 1 70 ? -5.125 -2.522 13.951 1.00 79.44 70 THR A N 1
ATOM 546 C CA . THR A 1 70 ? -4.863 -3.851 13.401 1.00 79.44 70 THR A CA 1
ATOM 547 C C . THR A 1 70 ? -5.573 -4.932 14.203 1.00 79.44 70 THR A C 1
ATOM 549 O O . THR A 1 70 ? -5.024 -5.568 15.105 1.00 79.44 70 THR A O 1
ATOM 552 N N . ASP A 1 71 ? -6.832 -5.160 13.856 1.00 85.69 71 ASP A N 1
ATOM 553 C CA . ASP A 1 71 ? -7.597 -6.330 14.278 1.00 85.69 71 ASP A CA 1
ATOM 554 C C . ASP A 1 71 ? -7.304 -7.546 13.378 1.00 85.69 71 ASP A C 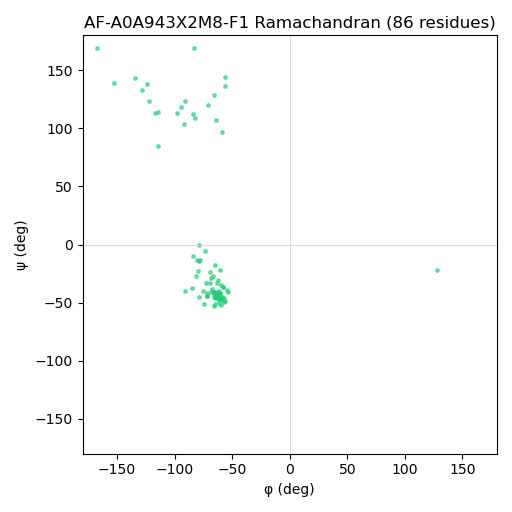1
ATOM 556 O O . ASP A 1 71 ? -6.656 -7.425 12.340 1.00 85.69 71 ASP A O 1
ATOM 560 N N . ALA A 1 72 ? -7.758 -8.733 13.781 1.00 86.19 72 ALA A N 1
ATOM 561 C CA . ALA A 1 72 ? -7.468 -9.977 13.068 1.00 86.19 72 ALA A CA 1
ATOM 562 C C . ALA A 1 72 ? -7.931 -9.967 11.597 1.00 86.19 72 ALA A C 1
ATOM 564 O O . ALA A 1 72 ? -7.218 -10.491 10.740 1.00 86.19 72 ALA A O 1
ATOM 565 N N . LEU A 1 73 ? -9.071 -9.337 11.287 1.00 88.62 73 LEU A N 1
ATOM 566 C CA . LEU A 1 73 ? -9.559 -9.223 9.910 1.00 88.62 73 LEU A CA 1
ATOM 567 C C . LEU A 1 73 ? -8.703 -8.238 9.117 1.00 88.62 73 LEU A C 1
ATOM 569 O O . LEU A 1 73 ? -8.287 -8.557 8.006 1.00 88.62 73 LEU A O 1
ATOM 573 N N . GLY A 1 74 ? -8.375 -7.082 9.700 1.00 86.69 74 GLY A N 1
ATOM 574 C CA . GLY A 1 74 ? -7.467 -6.113 9.083 1.00 86.69 74 GLY A CA 1
ATOM 575 C C . GLY A 1 74 ? -6.114 -6.726 8.700 1.00 86.69 74 GLY A C 1
ATOM 576 O O . GLY A 1 74 ? -5.603 -6.453 7.615 1.00 86.69 74 GLY A O 1
ATOM 577 N N . ARG A 1 75 ? -5.564 -7.612 9.544 1.00 87.00 75 ARG A N 1
ATOM 578 C CA . ARG A 1 75 ? -4.330 -8.368 9.251 1.00 87.00 75 ARG A CA 1
ATOM 579 C C . ARG A 1 75 ? -4.514 -9.326 8.083 1.00 87.00 75 ARG A C 1
ATOM 581 O O . ARG A 1 75 ? -3.733 -9.271 7.139 1.00 87.00 75 ARG A O 1
ATOM 588 N N . LEU A 1 76 ? -5.562 -10.150 8.126 1.00 89.62 76 LEU A N 1
ATOM 589 C CA . LEU A 1 76 ? -5.862 -11.116 7.071 1.00 89.62 76 LEU A CA 1
ATOM 590 C C . LEU A 1 76 ? -5.990 -10.424 5.708 1.00 89.62 76 LEU A C 1
ATOM 592 O O . LEU A 1 76 ? -5.352 -10.835 4.742 1.00 89.62 76 LEU A O 1
ATOM 596 N N . PHE A 1 77 ? -6.769 -9.343 5.632 1.00 91.25 77 PHE A N 1
ATOM 597 C CA . PHE A 1 77 ? -6.940 -8.603 4.384 1.00 91.25 77 PHE A CA 1
ATOM 598 C C . PHE A 1 77 ? -5.646 -7.928 3.924 1.00 91.25 77 PHE A C 1
ATOM 600 O O . PHE A 1 77 ? -5.342 -7.976 2.734 1.00 91.25 77 PHE A O 1
ATOM 607 N N . ALA A 1 78 ? -4.863 -7.337 4.829 1.00 89.19 78 ALA A N 1
ATOM 608 C CA . ALA A 1 78 ? -3.592 -6.710 4.469 1.00 89.19 78 ALA A CA 1
ATOM 609 C C . ALA A 1 78 ? -2.594 -7.721 3.878 1.00 89.19 78 ALA A C 1
ATOM 611 O O . ALA A 1 78 ? -1.971 -7.443 2.850 1.00 89.19 78 ALA A O 1
ATOM 612 N N . GLU A 1 79 ? -2.471 -8.902 4.488 1.00 89.38 79 GLU A N 1
ATOM 613 C CA . GLU A 1 79 ? -1.619 -9.986 3.989 1.00 89.38 79 GLU A CA 1
ATOM 614 C C . GLU A 1 79 ? -2.108 -10.503 2.632 1.00 89.38 79 GLU A C 1
ATOM 616 O O . GLU A 1 79 ? -1.314 -10.644 1.701 1.00 89.38 79 GLU A O 1
ATOM 621 N N . LEU A 1 80 ? -3.417 -10.719 2.490 1.00 91.94 80 LEU A N 1
ATOM 622 C CA . LEU A 1 80 ? -4.019 -11.253 1.269 1.00 91.94 80 LEU A CA 1
ATOM 623 C C . LEU A 1 80 ? -3.872 -10.281 0.093 1.00 91.94 80 LEU A C 1
ATOM 625 O O . LEU A 1 80 ? -3.488 -10.696 -0.998 1.00 91.94 80 LEU A O 1
ATOM 629 N N . ILE A 1 81 ? -4.081 -8.981 0.319 1.00 90.75 81 ILE A N 1
ATOM 630 C CA . ILE A 1 81 ? -3.850 -7.940 -0.691 1.00 90.75 81 ILE A CA 1
ATOM 631 C C . ILE A 1 81 ? -2.382 -7.949 -1.129 1.00 90.75 81 ILE A C 1
ATOM 633 O O . ILE A 1 81 ? -2.108 -7.959 -2.328 1.00 90.75 81 ILE A O 1
ATOM 637 N N . CYS A 1 82 ? -1.431 -7.992 -0.192 1.00 90.38 82 CYS A N 1
ATOM 638 C CA . CYS A 1 82 ? -0.009 -8.016 -0.543 1.00 90.38 82 CYS A CA 1
ATOM 639 C C . CYS A 1 82 ? 0.374 -9.274 -1.329 1.00 90.38 82 CYS A C 1
ATOM 641 O O . CYS A 1 82 ? 1.122 -9.176 -2.300 1.00 90.38 82 CYS A O 1
ATOM 643 N N . ALA A 1 83 ? -0.152 -10.437 -0.943 1.00 89.44 83 ALA A N 1
ATOM 644 C CA . ALA A 1 83 ? 0.104 -11.696 -1.634 1.00 89.44 83 ALA A CA 1
ATOM 645 C C . ALA A 1 83 ? -0.448 -11.690 -3.065 1.00 89.44 83 ALA A C 1
ATOM 647 O O . ALA A 1 83 ? 0.256 -12.090 -3.990 1.00 89.44 83 ALA A O 1
ATOM 648 N N . VAL A 1 84 ? -1.671 -11.183 -3.257 1.00 92.19 84 VAL A N 1
ATOM 649 C CA . VAL A 1 84 ? -2.279 -11.041 -4.587 1.00 92.19 84 VAL A CA 1
ATOM 650 C C . VAL A 1 84 ? -1.444 -10.106 -5.453 1.00 92.19 84 VAL A C 1
ATOM 652 O O . VAL A 1 84 ? -1.073 -10.487 -6.555 1.00 92.19 84 VAL A O 1
ATOM 655 N N . TRP A 1 85 ? -1.088 -8.921 -4.954 1.00 87.75 85 TRP A N 1
ATOM 656 C CA . TRP A 1 85 ? -0.286 -7.963 -5.721 1.00 87.75 85 TRP A CA 1
ATOM 657 C C . TRP A 1 85 ? 1.113 -8.471 -6.058 1.00 87.75 85 TRP A C 1
ATOM 659 O O . TRP A 1 85 ? 1.629 -8.134 -7.115 1.00 87.75 85 TRP A O 1
ATOM 669 N N . PHE A 1 86 ? 1.729 -9.276 -5.193 1.00 87.56 86 PHE A N 1
ATOM 670 C CA . PHE A 1 86 ? 3.019 -9.901 -5.484 1.00 87.56 86 PHE A CA 1
ATOM 671 C C . PHE A 1 86 ? 2.934 -10.956 -6.600 1.00 87.56 86 PHE A C 1
ATOM 673 O O . PHE A 1 86 ? 3.919 -11.187 -7.297 1.00 87.56 86 PHE A O 1
ATOM 680 N N . ALA A 1 87 ? 1.777 -11.603 -6.760 1.00 84.62 87 ALA A N 1
ATOM 681 C CA . ALA A 1 87 ? 1.557 -12.646 -7.759 1.00 84.62 87 ALA A CA 1
ATOM 682 C C . ALA A 1 87 ? 1.187 -12.114 -9.160 1.00 84.62 87 ALA A C 1
ATOM 684 O O . ALA A 1 87 ? 1.156 -12.907 -10.103 1.00 84.62 87 ALA A O 1
ATOM 685 N N . VAL A 1 88 ? 0.900 -10.811 -9.291 1.00 79.50 88 VAL A N 1
ATOM 686 C CA . VAL A 1 88 ? 0.596 -10.112 -10.560 1.00 79.50 88 VAL A CA 1
ATOM 687 C C . VAL A 1 88 ? 1.878 -9.625 -11.233 1.00 79.50 88 VAL A C 1
ATOM 689 O O . VAL A 1 88 ? 2.006 -9.829 -12.462 1.00 79.50 88 VAL A O 1
#

Sequence (88 aa):
MWRGWLLLPILLPALGGIGVLGIHTLRVRRRAVSLLLAAQLLLVAAVFRMEGEPFVFLTLTEGVRFVLRTDALGRLFAELICAVWFAV

Solvent-accessible surface area (backbone atoms only — not comparable to full-atom values): 5238 Å² total; per-residue (Å²): 130,82,64,68,60,78,48,47,69,58,46,52,59,56,54,50,53,56,59,46,66,75,45,86,47,69,72,59,31,51,52,52,51,53,51,48,38,52,51,47,40,52,45,39,60,55,56,59,65,50,91,63,78,69,28,74,79,46,74,83,52,103,86,47,67,47,67,52,67,76,50,76,64,54,36,53,51,54,50,49,52,37,53,53,63,60,74,107

Radius of gyration: 15.17 Å; Cα contacts (8 Å, |Δi|>4): 74; chains: 1; bounding box: 31×31×40 Å

Mean predicted aligned error: 5.67 Å

Nearest PDB structures (foldseek):
  3rko-assembly2_D  TM=7.325E-01  e=3.571E+00  Escherichia coli BL21(DE3)

pLDDT: mean 86.01, std 8.21, range [49.66, 93.81]